Protein AF-A0A7S2Q1Y3-F1 (afdb_monomer)

Foldseek 3Di:
DDDDDDDDDDDPPPDDDDDCDDPPNPPPQQDPDWAFDFAKEKAQDDPCCVVPPQQVLLLVLVVPDPDDDHSPRGQYHFDFPVCVPDDPSVVRNCSVVPVPDDPDVPRGDNDPAMEIEGTRDDPSSLVSSLVVQVVCCVVVVDVHRYHYDYDGDD

Mean predicted aligned error: 12.09 Å

Nearest PDB structures (foldseek):
  8css-assembly1_C  TM=4.684E-01  e=3.287E+00  Homo sapiens
  8b2l-assembly1_O1  TM=5.133E-01  e=8.922E+00  Nicotiana tabacum
  6mhl-assembly1_B  TM=2.255E-01  e=5.984E+00  Bacillus amyloliquefaciens

Organism: NCBI:txid1333877

pLDDT: mean 72.79, std 19.39, range [32.97, 93.44]

Solvent-accessible surface area (backbone atoms only — not comparable to full-atom values): 9527 Å² total; per-residue (Å²): 136,91,81,79,85,83,77,82,84,70,88,71,85,67,69,88,76,82,66,92,76,51,103,80,58,55,77,79,71,57,57,93,58,65,26,59,49,68,31,33,42,30,32,42,68,52,72,68,46,41,65,73,44,48,49,55,46,45,29,64,23,55,56,73,53,88,73,89,66,76,72,62,78,60,44,68,37,74,39,36,54,80,51,74,84,48,54,71,66,64,58,37,62,50,48,80,78,44,86,83,66,77,73,60,95,85,43,56,30,89,38,96,58,29,38,40,38,37,17,36,63,57,68,69,35,51,51,47,29,53,51,49,54,52,4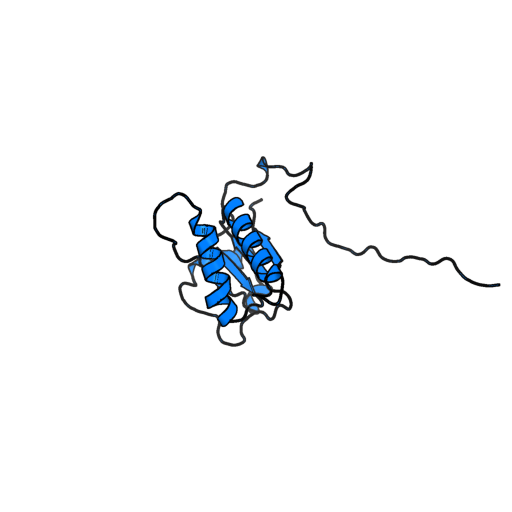9,36,33,76,70,64,75,39,98,65,75,62,49,74,49,70,57,72,54,131

Sequence (154 aa):
SLRSPRRRASDSDAGTFFQLGGANTDEEAVPTQRFGQFGVVVGGWTDDELEYVVAPTLEQAAAGRDDAASPEAVPVRVLAEGDLDKTVEEVLSSIQEMDAEMPAEGDDARIARPLLFFSGWDPEAMLAAVRRFRSLVALRQIPREPMAAMAVPR

Secondary structure (DSSP, 8-state):
-------------------SSSTT--GGGS-SSPPSSSEEEEES--HHHIIIIIHHHHHHHHTT-SS-S--PPPPEEEPBGGGTTS-HHHHHHGGGG-SS-PPPTT-B---SS-EEEEES--HHHHHHHHHHHHHHHHTTSSSSPPEEEE----

Radius of gyration: 18.76 Å; Cα contacts (8 Å, |Δi|>4): 189; chains: 1; bounding box: 34×62×52 Å

Structure (mmCIF, N/CA/C/O backbone):
data_AF-A0A7S2Q1Y3-F1
#
_entry.id   AF-A0A7S2Q1Y3-F1
#
loop_
_atom_site.group_PDB
_atom_site.id
_atom_site.type_symbol
_atom_site.label_atom_id
_atom_site.label_alt_id
_atom_site.label_comp_id
_atom_site.label_asym_id
_atom_site.label_entity_id
_atom_site.label_seq_id
_atom_site.pdbx_PDB_ins_code
_atom_site.Cartn_x
_atom_site.Cartn_y
_atom_site.Cartn_z
_atom_site.occupancy
_atom_site.B_iso_or_equiv
_atom_site.auth_seq_id
_atom_site.auth_comp_id
_atom_site.auth_asym_id
_atom_site.auth_atom_id
_atom_site.pdbx_PDB_model_num
ATOM 1 N N . SER A 1 1 ? 12.303 -50.424 32.359 1.00 49.59 1 SER A N 1
ATOM 2 C CA . SER A 1 1 ? 12.439 -48.974 32.132 1.00 49.59 1 SER A CA 1
ATOM 3 C C . SER A 1 1 ? 11.524 -48.582 30.985 1.00 49.59 1 SER A C 1
ATOM 5 O O . SER A 1 1 ? 11.745 -49.027 29.868 1.00 49.59 1 SER A O 1
ATOM 7 N N . LEU A 1 2 ? 10.436 -47.872 31.286 1.00 48.75 2 LEU A N 1
ATOM 8 C CA . LEU A 1 2 ? 9.461 -47.343 30.328 1.00 48.75 2 LEU A CA 1
ATOM 9 C C . LEU A 1 2 ? 9.967 -46.001 29.787 1.00 48.75 2 LEU A C 1
ATOM 11 O O . LEU A 1 2 ? 10.252 -45.117 30.591 1.00 48.75 2 LEU A O 1
ATOM 15 N N . ARG A 1 3 ? 10.003 -45.823 28.461 1.00 39.91 3 ARG A N 1
ATOM 16 C CA . ARG A 1 3 ? 9.665 -44.551 27.796 1.00 39.91 3 ARG A CA 1
ATOM 17 C C . ARG A 1 3 ? 9.465 -44.759 26.294 1.00 39.91 3 ARG A C 1
ATOM 19 O O . ARG A 1 3 ? 10.302 -45.317 25.597 1.00 39.91 3 ARG A O 1
ATOM 26 N N . SER A 1 4 ? 8.288 -44.319 25.877 1.00 42.09 4 SER A N 1
ATOM 27 C CA . SER A 1 4 ? 7.615 -44.453 24.592 1.00 42.09 4 SER A CA 1
ATOM 28 C C . SER A 1 4 ? 8.345 -43.804 23.407 1.00 42.09 4 SER A C 1
ATOM 30 O O . SER A 1 4 ? 9.123 -42.867 23.602 1.00 42.09 4 SER A O 1
ATOM 32 N N . PRO A 1 5 ? 8.021 -44.210 22.165 1.00 41.78 5 PRO A N 1
ATOM 33 C CA . PRO A 1 5 ? 8.446 -43.497 20.968 1.00 41.78 5 PRO A CA 1
ATOM 34 C C . PRO A 1 5 ? 7.713 -42.150 20.880 1.00 41.78 5 PRO A C 1
ATOM 36 O O . PRO A 1 5 ? 6.486 -42.079 20.978 1.00 41.78 5 PRO A O 1
ATOM 39 N N . ARG A 1 6 ? 8.462 -41.058 20.694 1.00 42.69 6 ARG A N 1
ATOM 40 C CA . ARG A 1 6 ? 7.883 -39.747 20.376 1.00 42.69 6 ARG A CA 1
ATOM 41 C C . ARG A 1 6 ? 7.302 -39.792 18.961 1.00 42.69 6 ARG A C 1
ATOM 43 O O . ARG A 1 6 ? 8.040 -39.710 17.986 1.00 42.69 6 ARG A O 1
ATOM 50 N N . ARG A 1 7 ? 5.972 -39.863 18.866 1.00 42.69 7 ARG A N 1
ATOM 51 C CA . ARG A 1 7 ? 5.220 -39.337 17.719 1.00 42.69 7 ARG A CA 1
ATOM 52 C C . ARG A 1 7 ? 5.552 -37.847 17.577 1.00 42.69 7 ARG A C 1
ATOM 54 O O . ARG A 1 7 ? 5.339 -37.094 18.525 1.00 42.69 7 ARG A O 1
ATOM 61 N N . ARG A 1 8 ? 6.031 -37.413 16.410 1.00 36.16 8 ARG A N 1
ATOM 62 C CA . ARG A 1 8 ? 5.820 -36.033 15.957 1.00 36.16 8 ARG A CA 1
ATOM 63 C C . ARG A 1 8 ? 4.540 -36.028 15.133 1.00 36.16 8 ARG A C 1
ATOM 65 O O . ARG A 1 8 ? 4.528 -36.493 14.002 1.00 36.16 8 ARG A O 1
ATOM 72 N N . ALA A 1 9 ? 3.466 -35.566 15.761 1.00 38.91 9 ALA A N 1
ATOM 73 C CA . ALA A 1 9 ? 2.348 -34.966 15.059 1.00 38.91 9 ALA A CA 1
ATOM 74 C C . ALA A 1 9 ? 2.803 -33.576 14.609 1.00 38.91 9 ALA A C 1
ATOM 76 O O . ALA A 1 9 ? 3.338 -32.827 15.421 1.00 38.91 9 ALA A O 1
ATOM 77 N N . SER A 1 10 ? 2.683 -33.281 13.326 1.00 37.53 10 SER A N 1
ATOM 78 C CA . SER A 1 10 ? 1.574 -32.487 12.798 1.00 37.53 10 SER A CA 1
ATOM 79 C C . SER A 1 10 ? 1.984 -32.090 11.390 1.00 37.53 10 SER A C 1
ATOM 81 O O . SER A 1 10 ? 2.962 -31.357 11.231 1.00 37.53 10 SER A O 1
ATOM 83 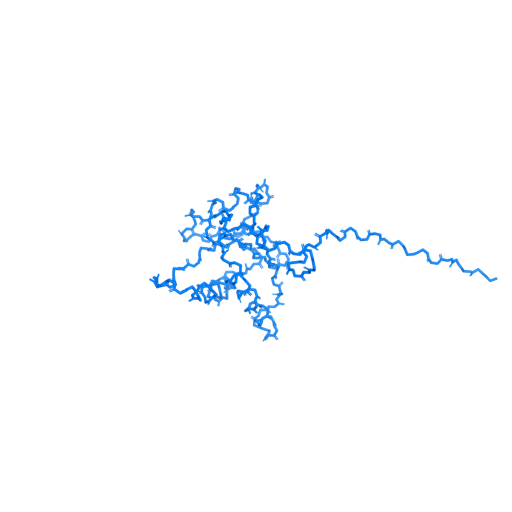N N . ASP A 1 11 ? 1.238 -32.579 10.402 1.00 43.66 11 ASP A N 1
ATOM 84 C CA . ASP A 1 11 ? 1.036 -31.845 9.161 1.00 43.66 11 ASP A CA 1
ATOM 85 C C . ASP A 1 11 ? 0.606 -30.438 9.570 1.00 43.66 11 ASP A C 1
ATOM 87 O O . ASP A 1 11 ? -0.532 -30.199 9.974 1.00 43.66 11 ASP A O 1
ATOM 91 N N . SER A 1 12 ? 1.566 -29.518 9.593 1.00 41.47 12 SER A N 1
ATOM 92 C CA . SER A 1 12 ? 1.227 -28.120 9.468 1.00 41.47 12 SER A CA 1
ATOM 93 C C . SER A 1 12 ? 0.745 -27.994 8.040 1.00 41.47 12 SER A C 1
ATOM 95 O O . SER A 1 12 ? 1.551 -28.095 7.112 1.00 41.47 12 SER A O 1
ATOM 97 N N . ASP A 1 13 ? -0.560 -27.814 7.900 1.00 43.56 13 ASP A N 1
ATOM 98 C CA . ASP A 1 13 ? -1.236 -27.283 6.726 1.00 43.56 13 ASP A CA 1
ATOM 99 C C . ASP A 1 13 ? -0.719 -25.852 6.477 1.00 43.56 13 ASP A C 1
ATOM 101 O O . ASP A 1 13 ? -1.390 -24.840 6.659 1.00 43.56 13 ASP A O 1
ATOM 105 N N . ALA A 1 14 ? 0.581 -25.759 6.205 1.00 40.00 14 ALA A N 1
ATOM 106 C CA . ALA A 1 14 ? 1.224 -24.585 5.682 1.00 40.00 14 ALA A CA 1
ATOM 107 C C . ALA A 1 14 ? 0.765 -24.563 4.234 1.00 40.00 14 ALA A C 1
ATOM 109 O O . ALA A 1 14 ? 1.281 -25.326 3.414 1.00 40.00 14 ALA A O 1
ATOM 110 N N . GLY A 1 15 ? -0.276 -23.768 3.977 1.00 32.97 15 GLY A N 1
ATOM 111 C CA . GLY A 1 15 ? -0.839 -23.581 2.648 1.00 32.97 15 GLY A CA 1
ATOM 112 C C . GLY A 1 15 ? 0.264 -23.479 1.600 1.00 32.97 15 GLY A C 1
ATOM 113 O O . GLY A 1 15 ? 1.357 -22.982 1.868 1.00 32.97 15 GLY A O 1
ATOM 114 N N . THR A 1 16 ? 0.006 -24.020 0.416 1.00 36.22 16 THR A N 1
ATOM 115 C CA . THR A 1 16 ? 0.996 -24.100 -0.655 1.00 36.22 16 THR A CA 1
ATOM 116 C C . THR A 1 16 ? 1.498 -22.698 -1.010 1.00 36.22 16 THR A C 1
ATOM 118 O O . THR A 1 16 ? 0.805 -21.918 -1.657 1.00 36.22 16 THR A O 1
ATOM 121 N N . PHE A 1 17 ? 2.708 -22.363 -0.564 1.00 35.97 17 PHE A N 1
ATOM 122 C CA . PHE A 1 17 ? 3.380 -21.130 -0.946 1.00 35.97 17 PHE A CA 1
ATOM 123 C C . PHE A 1 17 ? 3.976 -21.329 -2.337 1.00 35.97 17 PHE A C 1
ATOM 125 O O . PHE A 1 17 ? 4.934 -22.083 -2.512 1.00 35.97 17 PHE A O 1
ATOM 132 N N . PHE A 1 18 ? 3.414 -20.649 -3.332 1.00 39.38 18 PHE A N 1
ATOM 133 C CA . PHE A 1 18 ? 4.032 -20.554 -4.647 1.00 39.38 18 PHE A CA 1
ATOM 134 C C . PHE A 1 18 ? 5.188 -19.560 -4.554 1.00 39.38 18 PHE A C 1
ATOM 136 O O . PHE A 1 18 ? 4.998 -18.348 -4.466 1.00 39.38 18 PHE A O 1
ATOM 143 N N . GLN A 1 19 ? 6.408 -20.088 -4.506 1.00 38.72 19 GLN A N 1
ATOM 144 C CA . GLN A 1 19 ? 7.609 -19.280 -4.626 1.00 38.72 19 GLN A CA 1
ATOM 145 C C . GLN A 1 19 ? 7.705 -18.797 -6.079 1.00 38.72 19 GLN A C 1
ATOM 147 O O . GLN A 1 19 ? 7.965 -19.592 -6.980 1.00 38.72 19 GLN A 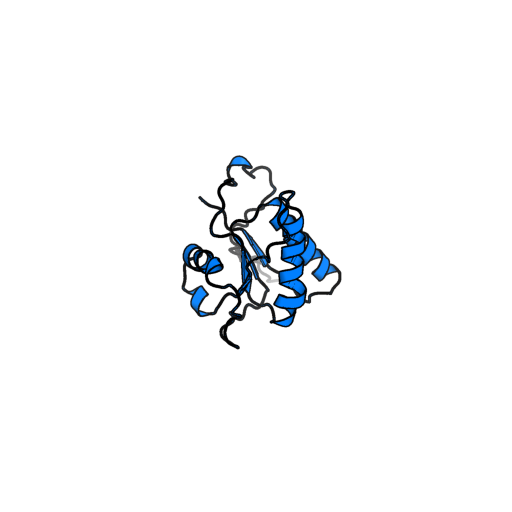O 1
ATOM 152 N N . LEU A 1 20 ? 7.479 -17.499 -6.299 1.00 42.72 20 LEU A N 1
ATOM 153 C CA . LEU A 1 20 ? 7.765 -16.813 -7.562 1.00 42.72 20 LEU A CA 1
ATOM 154 C C . LEU A 1 20 ? 9.294 -16.774 -7.740 1.00 42.72 20 LEU A C 1
ATOM 156 O O . LEU A 1 20 ? 9.949 -15.819 -7.326 1.00 42.72 20 LEU A O 1
ATOM 160 N N . GLY A 1 21 ? 9.884 -17.872 -8.213 1.00 44.09 21 GLY A N 1
ATOM 161 C CA . GLY A 1 21 ? 11.334 -18.034 -8.339 1.00 44.09 21 GLY A CA 1
ATOM 162 C C . GLY A 1 21 ? 11.828 -19.434 -7.968 1.00 44.09 21 GLY A C 1
ATOM 163 O O . GLY A 1 21 ? 12.598 -19.597 -7.024 1.00 44.09 21 GLY A O 1
ATOM 164 N N . GLY A 1 22 ? 11.379 -20.449 -8.703 1.00 43.06 22 GLY A N 1
ATOM 165 C CA . GLY A 1 22 ? 11.912 -21.815 -8.713 1.00 43.06 22 GLY A CA 1
ATOM 166 C C . GLY A 1 22 ? 11.854 -22.426 -10.120 1.00 43.06 22 GLY A C 1
ATOM 167 O O . GLY A 1 22 ? 11.304 -21.829 -11.037 1.00 43.06 22 GLY A O 1
ATOM 168 N N . ALA A 1 23 ? 12.380 -23.637 -10.313 1.00 44.16 23 ALA A N 1
ATOM 169 C CA . ALA A 1 23 ? 12.423 -24.311 -11.625 1.00 44.16 23 ALA A CA 1
ATOM 170 C C . ALA A 1 23 ? 11.042 -24.591 -12.276 1.00 44.16 23 ALA A C 1
ATOM 172 O O . ALA A 1 23 ? 10.990 -25.092 -13.393 1.00 44.16 23 ALA A O 1
ATOM 173 N N . ASN A 1 24 ? 9.947 -24.262 -11.582 1.00 44.78 24 ASN A N 1
ATOM 174 C CA . ASN A 1 24 ? 8.559 -24.368 -12.037 1.00 44.78 24 ASN A CA 1
ATOM 175 C C . ASN A 1 24 ? 7.880 -22.992 -12.203 1.00 44.78 24 ASN A C 1
ATOM 177 O O . ASN A 1 24 ? 6.655 -22.929 -12.257 1.00 44.78 24 ASN A O 1
ATOM 181 N N . THR A 1 25 ? 8.637 -21.888 -12.192 1.00 45.69 25 THR A N 1
ATOM 182 C CA . THR A 1 25 ? 8.069 -20.561 -12.478 1.00 45.69 25 THR A CA 1
ATOM 183 C C . THR A 1 25 ? 7.846 -20.495 -13.976 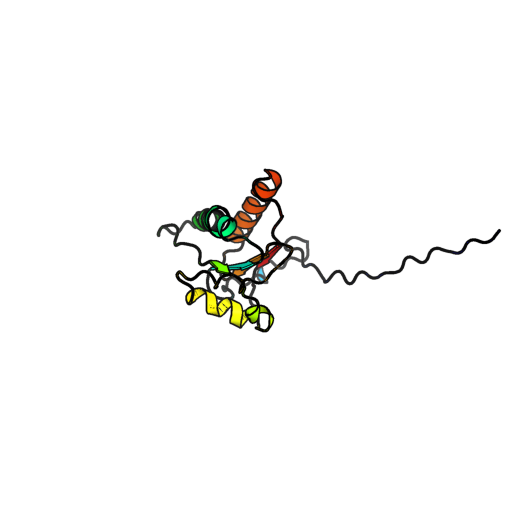1.00 45.69 25 THR A C 1
ATOM 185 O O . THR A 1 25 ? 8.802 -20.424 -14.742 1.00 45.69 25 THR A O 1
ATOM 188 N N . ASP A 1 26 ? 6.591 -20.604 -14.384 1.00 51.66 26 ASP A N 1
ATOM 189 C CA . ASP A 1 26 ? 6.202 -20.365 -15.761 1.00 51.66 26 ASP A CA 1
ATOM 190 C C . ASP A 1 26 ? 6.146 -18.845 -15.966 1.00 51.66 26 ASP A C 1
ATOM 192 O O . ASP A 1 26 ? 5.238 -18.168 -15.481 1.00 51.66 26 ASP A O 1
ATOM 196 N N . GLU A 1 27 ? 7.188 -18.301 -16.595 1.00 47.12 27 GLU A N 1
ATOM 197 C CA . GLU A 1 27 ? 7.301 -16.870 -16.894 1.00 47.12 27 GLU A CA 1
ATOM 198 C C . GLU A 1 27 ? 6.223 -16.408 -17.893 1.00 47.12 27 GLU A C 1
ATOM 200 O O . GLU A 1 27 ? 5.868 -15.231 -17.882 1.00 47.12 27 GLU A O 1
ATOM 205 N N . GLU A 1 28 ? 5.640 -17.317 -18.691 1.00 48.97 28 GLU A N 1
ATOM 206 C CA . GLU A 1 28 ? 4.494 -17.025 -19.567 1.00 48.97 28 GLU A CA 1
ATOM 207 C C . GLU A 1 28 ? 3.155 -17.043 -18.809 1.00 48.97 28 GLU A C 1
ATOM 209 O O . GLU A 1 28 ? 2.189 -16.416 -19.247 1.00 48.97 28 GLU A O 1
ATOM 214 N N . ALA A 1 29 ? 3.088 -17.715 -17.653 1.00 50.66 29 ALA A N 1
ATOM 215 C CA . ALA A 1 29 ? 1.889 -17.777 -16.815 1.00 50.66 29 ALA A CA 1
ATOM 216 C C . ALA A 1 29 ? 1.682 -16.539 -15.934 1.00 50.66 29 ALA A C 1
ATOM 218 O O . ALA A 1 29 ? 0.688 -16.480 -15.213 1.00 50.66 29 ALA A O 1
ATOM 219 N N . VAL A 1 30 ? 2.595 -15.562 -15.961 1.00 46.91 30 VAL A N 1
ATOM 220 C CA . VAL A 1 30 ? 2.341 -14.229 -15.404 1.00 46.91 30 VAL A CA 1
ATOM 221 C C . VAL A 1 30 ? 1.699 -13.410 -16.521 1.00 46.91 30 VAL A C 1
ATOM 223 O O . VAL A 1 30 ? 2.410 -12.935 -17.409 1.00 46.91 30 VAL A O 1
ATOM 226 N N . PRO A 1 31 ? 0.365 -13.246 -16.537 1.00 49.34 31 PRO A N 1
ATOM 227 C CA . PRO A 1 31 ? -0.287 -12.581 -17.648 1.00 49.34 31 PRO A CA 1
ATOM 228 C C . PRO A 1 31 ? 0.204 -11.136 -17.711 1.00 49.34 31 PRO A C 1
ATOM 230 O O . PRO A 1 31 ? 0.211 -10.426 -16.707 1.00 49.34 31 PRO A O 1
ATOM 233 N N . THR A 1 32 ? 0.549 -10.657 -18.906 1.00 49.44 32 THR A N 1
ATOM 234 C CA . THR A 1 32 ? 0.837 -9.231 -19.146 1.00 49.44 32 THR A CA 1
ATOM 235 C C . THR A 1 32 ? -0.406 -8.347 -18.986 1.00 49.44 32 THR A C 1
ATOM 237 O O . THR A 1 32 ? -0.329 -7.123 -19.085 1.00 49.44 32 THR A O 1
ATOM 240 N N . GLN A 1 33 ? -1.577 -8.956 -18.790 1.00 54.00 33 GLN A N 1
ATOM 241 C CA . GLN A 1 33 ? -2.837 -8.268 -18.561 1.00 54.00 33 GLN A CA 1
ATOM 242 C C . GLN A 1 33 ? -2.952 -7.909 -17.077 1.00 54.00 33 GLN A C 1
ATOM 244 O O . GLN A 1 33 ? -2.868 -8.762 -16.199 1.00 54.00 33 GLN A O 1
ATOM 249 N N . ARG A 1 34 ? -3.134 -6.617 -16.800 1.00 64.00 34 ARG A N 1
ATOM 250 C CA . ARG A 1 34 ? -3.319 -6.083 -15.447 1.00 64.00 34 ARG A CA 1
ATOM 251 C C . ARG A 1 34 ? -4.569 -6.711 -14.816 1.00 64.00 34 ARG A C 1
ATOM 253 O O . ARG A 1 34 ? -5.653 -6.592 -15.384 1.00 64.00 34 ARG A O 1
ATOM 260 N N . PHE A 1 35 ? -4.430 -7.366 -13.660 1.00 68.25 35 PHE A N 1
ATOM 261 C CA . PHE A 1 35 ? -5.588 -7.746 -12.846 1.00 68.25 35 PHE A CA 1
ATOM 262 C C . PHE A 1 35 ? -6.010 -6.561 -11.992 1.00 68.25 35 PHE A C 1
ATOM 264 O O . PHE A 1 35 ? -5.212 -6.076 -11.187 1.00 68.25 35 PHE A O 1
ATOM 271 N N . GLY A 1 36 ? -7.255 -6.126 -12.166 1.00 70.06 36 GLY A N 1
ATOM 272 C CA . GLY A 1 36 ? -7.812 -4.999 -11.432 1.00 70.06 36 GLY A CA 1
ATOM 273 C C . GLY A 1 36 ? -7.212 -3.646 -11.823 1.00 70.06 36 GLY A C 1
ATOM 274 O O . GLY A 1 36 ? -6.394 -3.518 -12.738 1.00 70.06 36 GLY A O 1
ATOM 275 N N . GLN A 1 37 ? -7.669 -2.613 -11.121 1.00 81.88 37 GLN A N 1
ATOM 276 C CA . GLN A 1 37 ? -7.221 -1.238 -11.325 1.00 81.88 37 GLN A CA 1
ATOM 277 C C . GLN A 1 37 ? -5.830 -1.018 -10.733 1.00 81.88 37 GLN A C 1
ATOM 279 O O . GLN A 1 37 ? -5.452 -1.691 -9.775 1.00 81.88 37 GLN A O 1
ATOM 284 N N . PHE A 1 38 ? -5.065 -0.084 -11.300 1.00 85.75 38 PHE A N 1
ATOM 285 C CA . PHE A 1 38 ? -3.760 0.270 -10.746 1.00 85.75 38 PHE A CA 1
ATOM 286 C C . PHE A 1 38 ? -3.921 0.867 -9.344 1.00 85.75 38 PHE A C 1
ATOM 288 O O . PHE A 1 38 ? -4.656 1.834 -9.164 1.00 85.75 38 PHE A O 1
ATOM 295 N N . GLY A 1 39 ? -3.228 0.293 -8.365 1.00 88.31 39 GLY A N 1
ATOM 296 C CA . GLY A 1 39 ? -3.217 0.785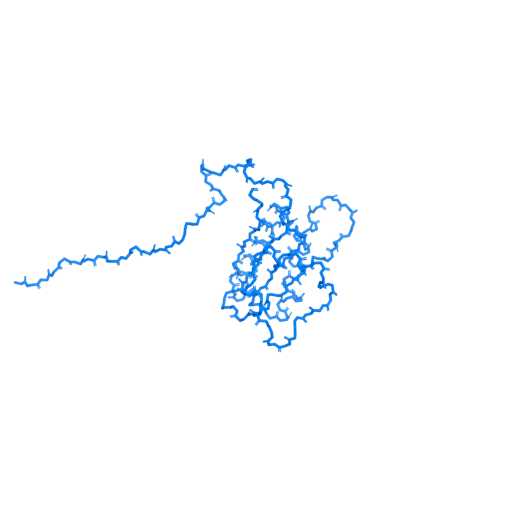 -6.991 1.00 88.31 39 GLY A CA 1
ATOM 297 C C . GLY A 1 39 ? -2.798 -0.287 -5.996 1.00 88.31 39 GLY A C 1
ATOM 298 O O . GLY A 1 39 ? -2.353 -1.379 -6.372 1.00 88.31 39 GLY A O 1
ATOM 299 N N . VAL A 1 40 ? -2.900 0.039 -4.711 1.00 90.31 40 VAL A N 1
ATOM 300 C CA . VAL A 1 40 ? -2.558 -0.873 -3.616 1.00 90.31 40 VAL A CA 1
ATOM 301 C C . VAL A 1 40 ? -3.655 -0.851 -2.563 1.00 90.31 40 VAL A C 1
ATOM 303 O O . VAL A 1 40 ? -4.049 0.213 -2.095 1.00 90.31 40 VAL A O 1
ATOM 306 N N . VAL A 1 41 ? -4.113 -2.034 -2.157 1.00 91.00 41 VAL A N 1
ATOM 307 C CA . VAL A 1 41 ? -4.947 -2.193 -0.962 1.00 91.00 41 VAL A CA 1
ATOM 308 C C . VAL A 1 41 ? -4.045 -2.500 0.225 1.00 91.00 41 VAL A C 1
ATOM 310 O O . VAL A 1 41 ? -3.178 -3.372 0.148 1.00 91.00 41 VAL A O 1
ATOM 313 N N . VAL A 1 42 ? -4.221 -1.784 1.325 1.00 91.44 42 VAL A N 1
ATOM 314 C CA . VAL A 1 42 ? -3.342 -1.846 2.496 1.00 91.44 42 VAL A CA 1
ATOM 315 C C . VAL A 1 42 ? -4.146 -2.111 3.757 1.00 91.44 42 VAL A C 1
ATOM 317 O O . VAL A 1 42 ? -5.302 -1.730 3.845 1.00 91.44 42 VAL A O 1
ATOM 320 N N . GLY A 1 43 ? -3.553 -2.749 4.762 1.00 90.31 43 GLY A N 1
ATOM 321 C CA . GLY A 1 43 ? -4.233 -2.955 6.043 1.00 90.31 43 GLY A CA 1
ATOM 322 C C . GLY A 1 43 ? -3.259 -3.125 7.198 1.00 90.31 43 GLY A C 1
ATOM 323 O O . GLY A 1 43 ? -2.129 -3.567 6.992 1.00 90.31 43 GLY A O 1
ATOM 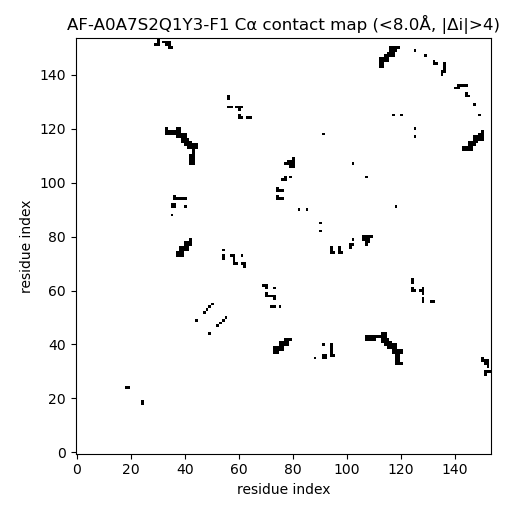324 N N . GLY A 1 44 ? -3.685 -2.765 8.410 1.00 88.62 44 GLY A N 1
ATOM 325 C CA . GLY A 1 44 ? -2.858 -2.846 9.619 1.00 88.62 44 GLY A CA 1
ATOM 326 C C . GLY A 1 44 ? -1.737 -1.799 9.726 1.00 88.62 44 GLY A C 1
ATOM 327 O O . GLY A 1 44 ? -0.798 -2.020 10.500 1.00 88.62 44 GLY A O 1
ATOM 328 N N . TRP A 1 45 ? -1.825 -0.704 8.967 1.00 87.81 45 TRP A N 1
ATOM 329 C CA . TRP A 1 45 ? -0.936 0.465 9.020 1.00 87.81 45 TRP A CA 1
ATOM 330 C C . TRP A 1 45 ? -1.628 1.618 9.749 1.00 87.81 45 TRP A C 1
ATOM 332 O O . TRP A 1 45 ? -2.844 1.748 9.642 1.00 87.81 45 TRP A O 1
ATOM 342 N N . THR A 1 46 ? -0.876 2.443 10.474 1.00 85.88 46 THR A N 1
ATOM 343 C CA . THR A 1 46 ? -1.421 3.680 11.062 1.00 85.88 46 THR A CA 1
ATOM 344 C C . THR A 1 46 ? -1.508 4.798 10.024 1.00 85.88 46 THR A C 1
ATOM 346 O O . THR A 1 46 ? -0.782 4.762 9.034 1.00 85.88 46 THR A O 1
ATOM 349 N N . ASP A 1 47 ? -2.309 5.832 10.281 1.00 84.06 47 ASP A N 1
ATOM 350 C CA . ASP A 1 47 ? -2.425 7.008 9.400 1.00 84.06 47 ASP A CA 1
ATOM 351 C C . ASP A 1 47 ? -1.058 7.644 9.099 1.00 84.06 47 ASP A C 1
ATOM 353 O O . ASP A 1 47 ? -0.706 7.846 7.939 1.00 84.06 47 ASP A O 1
ATOM 357 N N . ASP A 1 48 ? -0.225 7.832 10.130 1.00 86.19 48 ASP A N 1
ATOM 358 C CA . ASP A 1 48 ? 1.149 8.323 9.962 1.00 86.19 48 ASP A CA 1
ATOM 359 C C . ASP A 1 48 ? 2.011 7.381 9.097 1.00 86.19 48 ASP A C 1
ATOM 361 O O . ASP A 1 48 ? 2.823 7.826 8.284 1.00 86.19 48 ASP A O 1
ATOM 365 N N . GLU A 1 49 ? 1.869 6.060 9.257 1.00 89.31 49 GLU A N 1
ATOM 366 C CA . GLU A 1 49 ? 2.601 5.098 8.430 1.00 89.31 49 GLU A CA 1
ATOM 367 C C . GLU A 1 49 ? 2.112 5.165 6.976 1.00 89.31 49 GLU A C 1
ATOM 369 O O . GLU A 1 49 ? 2.923 5.072 6.055 1.00 89.31 49 GLU A O 1
ATOM 374 N N . LEU A 1 50 ? 0.813 5.359 6.750 1.00 87.19 50 LEU A N 1
ATOM 375 C CA . LEU A 1 50 ? 0.232 5.488 5.418 1.00 87.19 50 LEU A CA 1
ATOM 376 C C . LEU A 1 50 ? 0.757 6.730 4.690 1.00 87.19 50 LEU A C 1
ATOM 378 O O . LEU A 1 50 ? 1.258 6.606 3.569 1.00 87.19 50 LEU A O 1
ATOM 382 N N . GLU A 1 51 ? 0.705 7.887 5.352 1.00 85.50 51 GLU A N 1
ATOM 383 C CA . GLU A 1 51 ? 1.104 9.180 4.791 1.00 85.50 51 GLU A CA 1
ATOM 384 C C . GLU A 1 51 ? 2.622 9.284 4.593 1.00 85.50 51 GLU A C 1
ATOM 386 O O . GLU A 1 51 ? 3.091 9.648 3.514 1.00 85.50 51 GLU A O 1
ATOM 391 N N . TYR A 1 52 ? 3.416 8.944 5.612 1.00 87.50 52 TYR A N 1
ATOM 392 C CA . TYR A 1 52 ? 4.856 9.230 5.602 1.00 87.50 52 TYR A CA 1
ATOM 393 C C . TYR A 1 52 ? 5.724 8.051 5.165 1.00 87.50 52 TYR A C 1
ATOM 395 O O . TYR A 1 52 ? 6.909 8.243 4.874 1.00 87.50 52 TYR A O 1
ATOM 403 N N . VAL A 1 53 ? 5.175 6.833 5.115 1.00 90.56 53 VAL A N 1
ATOM 404 C CA . VAL A 1 53 ? 5.945 5.634 4.761 1.00 90.56 53 VAL A CA 1
ATOM 405 C C . VAL A 1 53 ? 5.381 4.936 3.536 1.00 90.56 53 VAL A C 1
ATOM 407 O O . VAL A 1 53 ? 6.116 4.738 2.568 1.00 90.56 53 VAL A O 1
ATOM 410 N N . VAL A 1 54 ? 4.109 4.543 3.556 1.00 90.56 54 VAL A N 1
ATOM 411 C CA . VAL A 1 54 ? 3.531 3.680 2.523 1.00 90.56 54 VAL A CA 1
ATOM 412 C C . VAL A 1 54 ? 3.407 4.425 1.201 1.00 90.56 54 VAL A C 1
ATOM 414 O O . VAL A 1 54 ? 4.033 3.995 0.231 1.00 90.56 54 VAL A O 1
ATOM 417 N N . ALA A 1 55 ? 2.676 5.542 1.159 1.00 88.81 55 ALA A N 1
ATOM 418 C CA . ALA A 1 55 ? 2.470 6.292 -0.079 1.00 88.81 55 ALA A CA 1
ATOM 419 C C . ALA A 1 55 ? 3.801 6.739 -0.725 1.00 88.81 55 ALA A C 1
ATOM 421 O O . ALA A 1 55 ? 4.048 6.353 -1.872 1.00 88.81 55 ALA A O 1
ATOM 422 N N . PRO A 1 56 ? 4.755 7.370 -0.004 1.00 89.12 56 PRO A N 1
ATOM 423 C CA . PRO A 1 56 ? 6.030 7.774 -0.597 1.00 89.12 56 PRO A CA 1
ATOM 424 C C . PRO A 1 56 ? 6.876 6.593 -1.084 1.00 89.12 56 PRO A C 1
ATOM 426 O O . PRO A 1 56 ? 7.576 6.694 -2.092 1.00 89.12 56 PRO A O 1
ATOM 429 N N . THR A 1 57 ? 6.840 5.453 -0.382 1.00 91.19 57 THR A N 1
ATOM 430 C CA . THR A 1 57 ? 7.588 4.254 -0.798 1.00 91.19 57 THR A CA 1
ATOM 431 C C . THR A 1 57 ? 7.023 3.669 -2.088 1.00 91.19 57 THR A C 1
ATOM 433 O O . THR A 1 57 ? 7.795 3.245 -2.954 1.00 91.19 57 THR A O 1
ATOM 436 N N . LEU A 1 58 ? 5.695 3.654 -2.224 1.00 90.69 58 LEU A N 1
ATOM 437 C CA . LEU A 1 58 ? 5.008 3.183 -3.422 1.00 90.69 58 LEU A CA 1
ATOM 438 C C . LEU A 1 58 ? 5.248 4.128 -4.601 1.00 90.69 58 LEU A C 1
ATOM 440 O O . LEU A 1 58 ? 5.663 3.668 -5.660 1.00 90.69 58 LEU A O 1
ATOM 444 N N . GLU A 1 59 ? 5.097 5.435 -4.412 1.00 87.38 59 GLU A N 1
ATOM 445 C CA . GLU A 1 59 ? 5.361 6.439 -5.450 1.00 87.38 59 GLU A CA 1
ATOM 446 C C . GLU A 1 59 ? 6.806 6.372 -5.954 1.00 87.38 59 GLU A C 1
ATOM 448 O O . GLU A 1 59 ? 7.049 6.352 -7.158 1.00 87.38 59 GLU A O 1
ATOM 453 N N . GLN A 1 60 ? 7.785 6.232 -5.055 1.00 87.62 60 GLN A N 1
ATOM 454 C CA . GLN A 1 60 ? 9.189 6.065 -5.443 1.00 87.62 60 GLN A CA 1
ATOM 455 C C . GLN A 1 60 ? 9.471 4.748 -6.177 1.00 87.62 60 GLN A C 1
ATOM 457 O O . GLN A 1 60 ? 10.450 4.660 -6.922 1.00 87.62 60 GLN A O 1
ATOM 462 N N . ALA A 1 61 ? 8.686 3.701 -5.923 1.00 87.38 61 ALA A N 1
ATOM 463 C CA . ALA A 1 61 ? 8.788 2.442 -6.653 1.00 87.38 61 ALA A CA 1
ATOM 464 C C . ALA A 1 61 ? 8.113 2.529 -8.030 1.00 87.38 61 ALA A C 1
ATOM 466 O O . ALA A 1 61 ? 8.631 1.966 -8.992 1.00 87.38 61 ALA A O 1
ATOM 467 N N . ALA A 1 62 ? 7.007 3.268 -8.135 1.00 83.50 62 ALA A N 1
ATOM 468 C CA . ALA A 1 62 ? 6.284 3.509 -9.380 1.00 83.50 62 ALA A CA 1
ATOM 469 C C . ALA A 1 62 ? 7.026 4.479 -10.318 1.00 83.50 62 ALA A C 1
ATOM 471 O O . ALA A 1 62 ? 7.019 4.278 -11.529 1.00 83.50 62 ALA A O 1
ATOM 472 N N . ALA A 1 63 ? 7.736 5.472 -9.769 1.00 76.56 63 ALA A N 1
ATOM 473 C CA . ALA A 1 63 ? 8.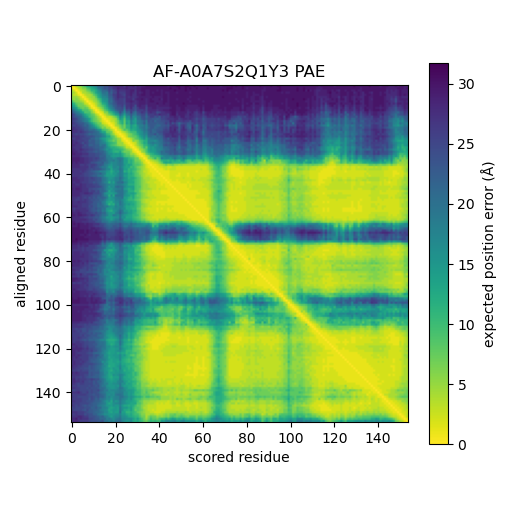509 6.468 -10.520 1.00 76.56 63 ALA A CA 1
ATOM 474 C C . ALA A 1 63 ? 9.682 5.886 -11.337 1.00 76.56 63 ALA A C 1
ATOM 476 O O . ALA A 1 63 ? 10.289 6.598 -12.129 1.00 76.56 63 ALA A O 1
ATOM 477 N N . GLY A 1 64 ? 10.011 4.602 -11.156 1.00 64.19 64 GLY A N 1
ATOM 478 C CA . GLY A 1 64 ? 10.938 3.873 -12.026 1.00 64.19 64 GLY A CA 1
ATOM 479 C C . GLY A 1 64 ? 10.362 3.510 -13.403 1.00 64.19 64 GLY A C 1
ATOM 480 O O . GLY A 1 64 ? 11.079 2.907 -14.196 1.00 64.19 64 GLY A O 1
ATOM 481 N N . ARG A 1 65 ? 9.091 3.837 -13.691 1.00 61.50 65 ARG A N 1
ATOM 482 C CA . ARG A 1 65 ? 8.504 3.742 -15.035 1.00 61.50 65 ARG A CA 1
ATOM 483 C C . ARG A 1 65 ? 9.066 4.849 -15.933 1.00 61.50 65 ARG A C 1
ATOM 485 O O . ARG A 1 65 ? 8.896 6.025 -15.642 1.00 61.50 65 ARG A O 1
ATOM 492 N N . ASP A 1 66 ? 9.678 4.455 -1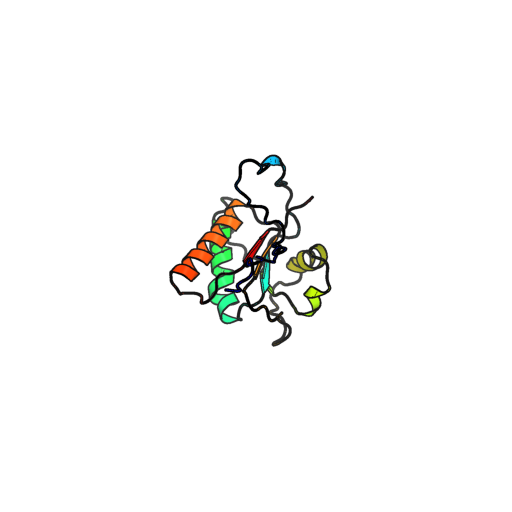7.048 1.00 49.56 66 ASP A N 1
ATOM 493 C CA . ASP A 1 66 ? 10.265 5.350 -18.063 1.00 49.56 66 ASP A CA 1
ATOM 494 C C . ASP A 1 66 ? 9.233 6.199 -18.846 1.00 49.56 66 ASP A C 1
ATOM 496 O O . ASP A 1 66 ? 9.618 7.044 -19.656 1.00 49.56 66 ASP A O 1
ATOM 500 N N . ASP A 1 67 ? 7.927 6.027 -18.611 1.00 48.88 67 ASP A N 1
ATOM 501 C CA . ASP A 1 67 ? 6.895 6.858 -19.237 1.00 48.88 67 ASP A CA 1
ATOM 502 C C . ASP A 1 67 ? 6.658 8.142 -18.430 1.00 48.88 67 ASP A C 1
ATOM 504 O O . ASP A 1 67 ? 6.009 8.181 -17.385 1.00 48.88 67 ASP A O 1
ATOM 508 N N . ALA A 1 68 ? 7.236 9.219 -18.953 1.00 42.81 68 ALA A N 1
ATOM 509 C CA . ALA A 1 68 ? 7.185 10.575 -18.442 1.00 42.81 68 ALA A CA 1
ATOM 510 C C . ALA A 1 68 ? 5.750 11.133 -18.353 1.00 42.81 68 ALA A C 1
ATOM 512 O O . ALA A 1 68 ? 5.216 11.638 -19.340 1.00 42.81 68 ALA A O 1
ATOM 513 N N . ALA A 1 69 ? 5.169 11.137 -17.151 1.00 43.09 69 ALA A N 1
ATOM 514 C CA . ALA A 1 69 ? 4.018 11.976 -16.801 1.00 43.09 69 ALA A CA 1
ATOM 515 C C . ALA A 1 69 ? 3.877 12.154 -15.276 1.00 43.09 69 ALA A C 1
ATOM 517 O O . ALA A 1 69 ? 2.849 11.806 -14.719 1.00 43.09 69 ALA A O 1
ATOM 518 N N . SER A 1 70 ? 4.884 12.717 -14.588 1.00 45.88 70 SER A N 1
ATOM 519 C CA . SER A 1 70 ? 4.899 12.859 -13.111 1.00 45.88 70 SER A CA 1
ATOM 520 C C . SER A 1 70 ? 4.764 11.524 -12.344 1.00 45.88 70 SER A C 1
ATOM 522 O O . SER A 1 70 ? 4.306 10.522 -12.883 1.00 45.88 70 SER A O 1
ATOM 524 N N . PRO A 1 71 ? 5.159 11.449 -11.062 1.00 51.28 71 PRO A N 1
ATOM 525 C CA . PRO A 1 71 ? 4.608 10.413 -10.203 1.00 51.28 71 PRO A CA 1
ATOM 526 C C . PRO A 1 71 ? 3.122 10.749 -10.026 1.00 51.28 71 PRO A C 1
ATOM 528 O O . PRO A 1 71 ? 2.772 11.589 -9.200 1.00 51.28 71 PRO A O 1
ATOM 531 N N . GLU A 1 72 ? 2.245 10.177 -10.854 1.00 64.31 72 GLU A N 1
ATOM 532 C CA . GLU A 1 72 ? 0.834 10.084 -10.476 1.00 64.31 72 GLU A CA 1
ATOM 533 C C . GLU A 1 72 ? 0.802 9.412 -9.101 1.00 64.31 72 GLU A C 1
ATOM 535 O O . GLU A 1 72 ? 1.435 8.368 -8.903 1.00 64.31 72 GLU A O 1
ATOM 540 N N . ALA A 1 73 ? 0.156 10.068 -8.134 1.00 76.88 73 ALA A N 1
ATOM 541 C CA . ALA A 1 73 ? 0.011 9.536 -6.789 1.00 76.88 73 ALA A CA 1
ATOM 542 C C . ALA A 1 73 ? -0.524 8.106 -6.896 1.00 76.88 73 ALA A C 1
ATOM 544 O O . ALA A 1 73 ? -1.490 7.849 -7.616 1.00 76.88 73 ALA A O 1
ATOM 545 N N . VAL A 1 74 ? 0.135 7.158 -6.230 1.00 84.69 74 VAL A N 1
ATOM 546 C CA . VAL A 1 74 ? -0.331 5.771 -6.244 1.00 84.69 74 VAL A CA 1
ATOM 547 C C . VAL A 1 74 ? -1.640 5.722 -5.457 1.00 84.69 74 VAL A C 1
ATOM 549 O O . VAL A 1 74 ? -1.615 6.056 -4.273 1.00 84.69 74 VAL A O 1
ATOM 552 N N . PRO A 1 75 ? -2.758 5.248 -6.037 1.00 86.38 75 PRO A N 1
ATOM 553 C CA . PRO A 1 75 ? -3.987 5.070 -5.277 1.00 86.38 75 PRO A CA 1
ATOM 554 C C . PRO A 1 75 ? -3.775 4.042 -4.160 1.00 86.38 75 PRO A C 1
ATOM 556 O O . PRO A 1 75 ? -3.435 2.881 -4.426 1.00 86.38 75 PRO A O 1
ATOM 559 N N . VAL A 1 76 ? -3.961 4.470 -2.910 1.00 86.50 76 VAL A N 1
ATOM 560 C CA . VAL A 1 76 ? -3.868 3.619 -1.718 1.00 86.50 76 VAL A CA 1
ATOM 561 C C . VAL A 1 76 ? -5.249 3.497 -1.091 1.00 86.50 76 VAL A C 1
ATOM 563 O O . VAL A 1 76 ? -5.791 4.463 -0.565 1.00 86.50 76 VAL A O 1
ATOM 566 N N . ARG A 1 77 ? -5.805 2.288 -1.120 1.00 87.31 77 ARG A N 1
ATOM 567 C CA . ARG A 1 77 ? -7.072 1.953 -0.468 1.00 87.31 77 ARG A CA 1
ATOM 568 C C . ARG A 1 77 ? -6.795 1.242 0.848 1.00 87.31 77 ARG A C 1
ATOM 570 O O . ARG A 1 77 ? -6.154 0.195 0.854 1.00 87.31 77 ARG A O 1
ATOM 577 N N . VAL A 1 78 ? -7.308 1.759 1.956 1.00 88.38 78 VAL A N 1
ATOM 578 C CA . VAL A 1 78 ? -7.240 1.055 3.243 1.00 88.38 78 VAL A CA 1
ATOM 579 C C . VAL A 1 78 ? -8.342 -0.003 3.297 1.00 88.38 78 VAL A C 1
ATOM 581 O O . VAL A 1 78 ? -9.485 0.260 2.933 1.00 88.38 78 VAL A O 1
ATOM 584 N N . LEU A 1 79 ? -7.988 -1.214 3.715 1.00 87.75 79 LEU A N 1
ATOM 585 C CA . LEU A 1 79 ? -8.906 -2.334 3.865 1.00 87.75 79 LEU A CA 1
ATOM 586 C C . LEU A 1 79 ? -9.825 -2.075 5.061 1.00 87.75 79 LEU A C 1
ATOM 588 O O . LEU A 1 79 ? -9.345 -2.017 6.196 1.00 87.75 79 LEU A O 1
ATOM 592 N N . ALA A 1 80 ? -11.124 -1.953 4.804 1.00 85.69 80 ALA A N 1
ATOM 593 C CA . ALA A 1 80 ? -12.130 -1.811 5.851 1.00 85.69 80 ALA A CA 1
ATOM 594 C C . ALA A 1 80 ? -12.574 -3.178 6.400 1.00 85.69 80 ALA A C 1
ATOM 596 O O . ALA A 1 80 ? -12.436 -4.198 5.719 1.00 85.69 80 ALA A O 1
ATOM 597 N N . GLU A 1 81 ? -13.151 -3.231 7.604 1.00 84.69 81 GLU A N 1
ATOM 598 C CA . GLU A 1 81 ? -13.662 -4.494 8.173 1.00 84.69 81 GLU A CA 1
ATOM 599 C C . GLU A 1 81 ? -14.719 -5.141 7.259 1.00 84.69 81 GLU A C 1
ATOM 601 O O . GLU A 1 81 ? -14.663 -6.341 6.989 1.00 84.69 81 GLU A O 1
ATOM 606 N N . GLY A 1 82 ? -15.613 -4.332 6.681 1.00 83.94 82 GLY A N 1
ATOM 607 C CA . GLY A 1 82 ? -16.633 -4.797 5.735 1.00 83.94 82 GLY A CA 1
ATOM 608 C C . GLY A 1 82 ? -16.097 -5.281 4.380 1.00 83.94 82 GLY A C 1
ATOM 609 O O . GLY A 1 82 ? -16.851 -5.867 3.603 1.00 83.94 82 GLY A O 1
ATOM 610 N N . ASP A 1 83 ? -14.816 -5.060 4.065 1.00 86.75 83 ASP A N 1
ATOM 611 C CA . ASP A 1 83 ? -14.190 -5.608 2.855 1.00 86.75 83 ASP A CA 1
ATOM 612 C C . ASP A 1 83 ? -13.799 -7.085 3.023 1.00 86.75 83 ASP A C 1
ATOM 614 O O . ASP A 1 83 ? -13.613 -7.783 2.028 1.00 86.75 83 ASP A O 1
ATOM 618 N N . LEU A 1 84 ? -13.714 -7.593 4.260 1.00 85.00 84 LEU A N 1
ATOM 619 C CA . LEU A 1 84 ? -13.359 -8.991 4.535 1.00 85.00 84 LEU A CA 1
ATOM 620 C C . LEU A 1 84 ? -14.425 -9.990 4.061 1.00 85.00 84 LEU A C 1
ATOM 622 O O . LEU A 1 84 ? -14.099 -11.149 3.802 1.00 85.00 84 LEU A O 1
ATOM 626 N N . ASP A 1 85 ? -15.670 -9.536 3.919 1.00 87.44 85 ASP A N 1
ATOM 627 C CA . ASP A 1 85 ? -16.791 -10.336 3.416 1.00 87.44 85 ASP A CA 1
ATOM 628 C C . ASP A 1 85 ? -16.941 -10.270 1.882 1.00 87.44 85 ASP A C 1
ATOM 630 O O . ASP A 1 85 ? -17.812 -10.933 1.314 1.00 87.44 85 ASP A O 1
ATOM 634 N N . LYS A 1 86 ? -16.104 -9.478 1.195 1.00 86.69 86 LYS A N 1
ATOM 635 C CA . LYS A 1 86 ? -16.141 -9.284 -0.261 1.00 86.69 86 LYS A CA 1
ATOM 636 C C . LYS A 1 86 ? -15.138 -10.182 -0.979 1.00 86.69 86 LYS A C 1
ATOM 638 O O . LYS A 1 86 ? -14.143 -10.648 -0.423 1.00 86.69 86 LYS A O 1
ATOM 643 N N . THR A 1 87 ? -15.375 -10.405 -2.265 1.00 87.88 87 THR A N 1
ATOM 644 C CA . THR A 1 87 ? -14.389 -11.038 -3.141 1.00 87.88 87 THR A CA 1
ATOM 645 C C . THR A 1 87 ? -13.217 -10.094 -3.418 1.00 87.88 87 THR A C 1
ATOM 647 O O . THR A 1 87 ? -13.345 -8.872 -3.388 1.00 87.88 87 THR A O 1
ATOM 650 N N . VAL A 1 88 ? -12.057 -10.666 -3.753 1.00 83.75 88 VAL A N 1
ATOM 651 C CA . VAL A 1 88 ? -10.863 -9.888 -4.125 1.00 83.75 88 VAL A CA 1
ATOM 652 C C . VAL A 1 88 ? -11.151 -8.941 -5.294 1.00 83.75 88 VAL A C 1
ATOM 654 O O . VAL A 1 88 ? -10.683 -7.809 -5.289 1.00 83.75 88 VAL A O 1
ATOM 657 N N . GLU A 1 89 ? -11.936 -9.385 -6.277 1.00 84.31 89 GLU A N 1
ATOM 658 C CA . GLU A 1 89 ? -12.313 -8.569 -7.434 1.00 84.31 89 GLU A CA 1
ATOM 659 C C . GLU A 1 89 ? -13.121 -7.330 -7.021 1.00 84.31 89 GLU A C 1
ATOM 661 O O . GLU A 1 89 ? -12.785 -6.228 -7.446 1.00 84.31 89 GLU A O 1
ATOM 666 N N . GLU A 1 90 ? -14.107 -7.489 -6.131 1.00 86.75 90 GLU A N 1
ATOM 667 C CA . GLU A 1 90 ? -14.921 -6.383 -5.601 1.00 86.75 90 GLU A CA 1
ATOM 668 C C . GLU A 1 90 ? -14.090 -5.380 -4.787 1.00 86.75 90 GLU A C 1
ATOM 670 O O . GLU A 1 90 ? -14.288 -4.167 -4.888 1.00 86.75 90 GLU A O 1
ATOM 675 N N . VAL A 1 91 ? -13.129 -5.863 -3.992 1.00 86.38 91 VAL A N 1
ATOM 676 C CA . VAL A 1 91 ? -12.227 -4.979 -3.237 1.00 86.38 91 VAL A CA 1
ATOM 677 C C . VAL A 1 91 ? -11.322 -4.202 -4.196 1.00 86.38 91 VAL A C 1
ATOM 679 O O . VAL A 1 91 ? -11.158 -2.992 -4.052 1.00 86.38 91 VAL A O 1
ATOM 682 N N . LEU A 1 92 ? -10.772 -4.852 -5.223 1.00 85.56 92 LEU A N 1
ATOM 683 C CA . LEU A 1 92 ? -9.895 -4.189 -6.190 1.00 85.56 92 LEU A CA 1
ATOM 684 C C . LEU A 1 92 ? -10.620 -3.213 -7.120 1.00 85.56 92 LEU A C 1
ATOM 686 O O . LEU A 1 92 ? -10.036 -2.201 -7.508 1.00 85.56 92 LEU A O 1
ATOM 690 N N . SER A 1 93 ? -11.874 -3.485 -7.493 1.00 83.81 93 SER A N 1
ATOM 691 C CA . SER A 1 93 ? -12.637 -2.599 -8.383 1.00 83.81 93 SER A CA 1
ATOM 692 C C . SER A 1 93 ? -12.902 -1.229 -7.760 1.00 83.81 93 SER A C 1
ATOM 694 O O . SER A 1 93 ? -13.012 -0.238 -8.472 1.00 83.81 93 SER A O 1
ATOM 696 N N . SER A 1 94 ? -12.940 -1.164 -6.432 1.00 81.19 94 SER A N 1
ATOM 697 C CA . SER A 1 94 ? -13.229 0.051 -5.667 1.00 81.19 94 SER A CA 1
ATOM 698 C C . SER A 1 94 ? -12.020 0.974 -5.434 1.00 81.19 94 SER A C 1
ATOM 700 O O . SER A 1 94 ? -12.147 2.006 -4.781 1.00 81.19 94 SER A O 1
ATOM 702 N N . ILE A 1 95 ? -10.839 0.636 -5.968 1.00 81.75 95 ILE A N 1
ATOM 703 C CA . ILE A 1 95 ? -9.623 1.464 -5.850 1.00 81.75 95 ILE A CA 1
ATOM 704 C C . ILE A 1 95 ? -9.799 2.838 -6.522 1.00 81.75 95 ILE A C 1
ATOM 706 O O . ILE A 1 95 ? -9.328 3.836 -5.989 1.00 81.75 95 ILE A O 1
ATOM 710 N N . GLN A 1 96 ? -10.494 2.912 -7.665 1.00 70.19 96 GLN A N 1
ATOM 711 C CA . GLN A 1 96 ? -10.699 4.171 -8.406 1.00 70.19 96 GLN A CA 1
ATOM 712 C C . GLN A 1 96 ? -11.679 5.137 -7.735 1.00 70.19 96 GLN A C 1
ATOM 714 O O . GLN A 1 96 ? -11.711 6.315 -8.072 1.00 70.19 96 GLN A O 1
ATOM 719 N N . GLU A 1 97 ? -12.500 4.640 -6.815 1.00 65.50 97 GLU A N 1
ATOM 720 C CA . GLU A 1 97 ? -13.537 5.431 -6.151 1.00 65.50 97 GLU A CA 1
ATOM 721 C C . GLU A 1 97 ? -12.987 6.197 -4.934 1.00 65.50 97 GLU A C 1
ATOM 723 O O . GLU A 1 97 ? -13.710 6.987 -4.338 1.00 65.50 97 GLU A O 1
ATOM 728 N N . MET A 1 98 ? -11.716 5.975 -4.567 1.00 60.72 98 MET A N 1
ATOM 729 C CA . MET A 1 98 ? -11.110 6.428 -3.308 1.00 60.72 98 MET A CA 1
ATOM 730 C C . MET A 1 98 ? -10.115 7.582 -3.446 1.00 60.72 98 MET A C 1
ATOM 732 O O . MET A 1 98 ? -9.251 7.746 -2.583 1.00 60.72 98 MET A O 1
ATOM 736 N N . ASP A 1 99 ? -10.231 8.411 -4.484 1.00 48.97 99 ASP A N 1
ATOM 737 C CA . ASP A 1 99 ? -9.522 9.693 -4.492 1.00 48.97 99 ASP A CA 1
ATOM 738 C C . ASP A 1 99 ? -9.970 10.519 -3.266 1.00 48.97 99 ASP A C 1
ATOM 740 O O . ASP A 1 99 ? -11.006 11.179 -3.281 1.00 48.97 99 ASP A O 1
ATOM 744 N N . ALA A 1 100 ? -9.144 10.473 -2.214 1.00 42.91 100 ALA A N 1
ATOM 745 C CA . ALA A 1 100 ? -9.071 11.376 -1.062 1.00 42.91 100 ALA A CA 1
ATOM 746 C C . ALA A 1 100 ? -9.790 11.035 0.260 1.00 42.91 100 ALA A C 1
ATOM 748 O O . ALA A 1 100 ? -9.687 11.847 1.181 1.00 42.91 100 ALA A O 1
ATOM 749 N N . GLU A 1 101 ? -10.431 9.876 0.442 1.00 49.75 101 GLU A N 1
ATOM 750 C CA . GLU A 1 101 ? -11.052 9.557 1.743 1.00 49.75 101 GLU A CA 1
ATOM 751 C C . GLU A 1 101 ? -10.372 8.382 2.451 1.00 49.75 101 GLU A C 1
ATOM 753 O O . GLU A 1 101 ? -10.533 7.215 2.096 1.00 49.75 101 GLU A O 1
ATOM 758 N N . MET A 1 102 ? -9.611 8.718 3.496 1.00 60.25 102 MET A N 1
ATOM 759 C CA . MET A 1 102 ? -9.256 7.772 4.550 1.00 60.25 102 MET A CA 1
ATOM 760 C C . MET A 1 102 ? -10.546 7.177 5.136 1.00 60.25 102 MET A C 1
ATOM 762 O O . MET A 1 102 ? -11.516 7.921 5.316 1.00 60.25 102 MET A O 1
ATOM 766 N N . PRO A 1 103 ? -10.592 5.868 5.444 1.00 61.97 103 PRO A N 1
ATOM 767 C CA . PRO A 1 103 ? -11.747 5.292 6.121 1.00 61.97 103 PRO A CA 1
ATOM 768 C C . PRO A 1 103 ? -12.016 6.033 7.434 1.00 61.97 103 PRO A C 1
ATOM 770 O O . PRO A 1 103 ? -11.105 6.591 8.053 1.00 61.97 103 PRO A O 1
ATOM 773 N N . ALA A 1 104 ? -13.279 6.044 7.861 1.00 64.56 104 ALA A N 1
ATOM 774 C CA . ALA A 1 104 ? -13.642 6.636 9.141 1.00 64.56 104 ALA A CA 1
ATOM 775 C C . ALA A 1 104 ? -12.842 5.977 10.279 1.00 64.56 104 ALA A C 1
ATOM 777 O O . ALA A 1 104 ? -12.584 4.773 10.246 1.00 64.56 104 ALA A O 1
ATOM 778 N N . GLU A 1 105 ? -12.463 6.764 11.290 1.00 62.91 105 GLU A N 1
ATOM 779 C CA . GLU A 1 105 ? -11.690 6.276 12.436 1.00 62.91 105 GLU A CA 1
ATOM 780 C C . GLU A 1 105 ? -12.359 5.030 13.049 1.00 62.91 105 GLU A C 1
ATOM 782 O O . GLU A 1 105 ? -13.493 5.089 13.532 1.00 62.91 105 GLU A O 1
ATOM 787 N N . GLY A 1 106 ? -11.652 3.895 13.022 1.00 62.69 106 GLY A N 1
ATOM 788 C CA . GLY A 1 106 ? -12.125 2.616 13.553 1.00 62.69 106 GLY A CA 1
ATOM 789 C C . GLY A 1 106 ? -12.853 1.697 12.567 1.00 62.69 106 GLY A C 1
ATOM 790 O O . GLY A 1 106 ? -13.269 0.622 12.995 1.00 62.69 106 GLY A O 1
ATOM 791 N N . ASP A 1 107 ? -12.995 2.079 11.295 1.00 68.94 107 ASP A N 1
ATOM 792 C CA . ASP A 1 107 ? -13.475 1.201 10.210 1.00 68.94 107 ASP A CA 1
ATOM 793 C C . ASP A 1 107 ? -12.321 0.432 9.530 1.00 68.94 107 ASP A C 1
ATOM 795 O O . ASP A 1 107 ? -12.532 -0.441 8.687 1.00 68.94 107 ASP A O 1
ATOM 799 N N . ASP A 1 108 ? -11.074 0.726 9.911 1.00 73.12 108 ASP A N 1
ATOM 800 C CA . ASP A 1 108 ? -9.887 0.029 9.437 1.00 73.12 108 ASP A CA 1
ATOM 801 C C . ASP A 1 108 ? -9.840 -1.418 9.947 1.00 73.12 108 ASP A C 1
ATOM 803 O O . ASP A 1 108 ? -10.000 -1.719 11.136 1.00 73.12 108 ASP A O 1
ATOM 807 N N . ALA A 1 109 ? -9.561 -2.353 9.038 1.00 72.12 109 ALA A N 1
ATOM 808 C CA . ALA A 1 109 ? -9.352 -3.737 9.416 1.00 72.12 109 ALA A CA 1
ATOM 809 C C . ALA A 1 109 ? -8.128 -3.831 10.342 1.00 72.12 109 ALA A C 1
ATOM 811 O O . ALA A 1 109 ? -6.983 -3.574 9.949 1.00 72.12 109 ALA A O 1
ATOM 812 N N . ARG A 1 110 ? -8.357 -4.269 11.585 1.00 75.06 110 ARG A N 1
ATOM 813 C CA . ARG A 1 110 ? -7.288 -4.482 12.569 1.00 75.06 110 ARG A CA 1
ATOM 814 C C . ARG A 1 110 ? -6.498 -5.744 12.252 1.00 75.06 110 ARG A C 1
ATOM 816 O O . ARG A 1 110 ? -6.736 -6.816 12.808 1.00 75.06 110 ARG A O 1
ATOM 823 N N . ILE A 1 111 ? -5.511 -5.610 11.372 1.00 81.50 111 ILE A N 1
ATOM 824 C CA . ILE A 1 111 ? -4.620 -6.707 10.993 1.00 81.50 111 ILE A CA 1
ATOM 825 C C . ILE A 1 111 ? -3.340 -6.649 11.834 1.00 81.50 111 ILE A C 1
ATOM 827 O O . ILE A 1 111 ? -2.634 -5.643 11.873 1.00 81.50 111 ILE A O 1
ATOM 831 N N . ALA A 1 112 ? -3.000 -7.758 12.499 1.00 82.69 112 ALA A N 1
ATOM 832 C CA . ALA A 1 112 ? -1.804 -7.831 13.346 1.00 82.69 112 ALA A CA 1
ATOM 833 C C . ALA A 1 112 ? -0.496 -7.626 12.554 1.00 82.69 112 ALA A C 1
ATOM 835 O O . ALA A 1 112 ? 0.470 -7.048 13.064 1.00 82.69 112 ALA A O 1
ATOM 836 N N . ARG A 1 113 ? -0.464 -8.103 11.304 1.00 87.06 113 ARG A N 1
ATOM 837 C CA . ARG A 1 113 ? 0.650 -7.921 10.368 1.00 87.06 113 ARG A CA 1
ATOM 838 C C . ARG A 1 113 ? 0.221 -6.970 9.256 1.00 87.06 113 ARG A C 1
ATOM 840 O O . ARG A 1 113 ? -0.812 -7.247 8.650 1.00 87.06 113 ARG A O 1
ATOM 847 N N . PRO A 1 114 ? 0.997 -5.914 8.967 1.00 91.50 114 PRO A N 1
ATOM 848 C CA . PRO A 1 114 ? 0.663 -5.021 7.874 1.00 91.50 114 PRO A CA 1
ATOM 849 C C . PRO A 1 114 ? 0.578 -5.780 6.551 1.00 91.50 114 PRO A C 1
ATOM 851 O O . PRO A 1 114 ? 1.340 -6.723 6.323 1.00 91.50 114 PRO A O 1
ATOM 854 N N . LEU A 1 115 ? -0.346 -5.372 5.693 1.00 92.62 115 LEU A N 1
ATOM 855 C CA . LEU A 1 115 ? -0.614 -6.000 4.407 1.00 92.62 115 LEU A CA 1
ATOM 856 C C . LEU A 1 115 ? -0.476 -4.972 3.282 1.00 92.62 115 LEU A C 1
ATOM 858 O O . LEU A 1 115 ? -0.833 -3.806 3.452 1.00 92.62 115 LEU A O 1
ATOM 862 N N . LEU A 1 116 ? 0.058 -5.424 2.151 1.00 93.44 116 LEU A N 1
ATOM 863 C CA . LEU A 1 116 ? 0.127 -4.711 0.881 1.00 93.44 116 LEU A CA 1
ATOM 864 C C . LEU A 1 116 ? -0.373 -5.653 -0.218 1.00 93.44 116 LEU A C 1
ATOM 866 O O . LEU A 1 116 ? 0.230 -6.700 -0.470 1.00 93.44 116 LEU A O 1
ATOM 870 N N . PHE A 1 117 ? -1.464 -5.288 -0.876 1.00 92.94 117 PHE A N 1
ATOM 871 C CA . PHE A 1 117 ? -2.035 -6.041 -1.979 1.00 92.94 117 PHE A CA 1
ATOM 872 C C . PHE A 1 117 ? -1.982 -5.213 -3.261 1.00 92.94 117 PHE A C 1
ATOM 874 O O . PHE A 1 117 ? -2.676 -4.208 -3.398 1.00 92.94 117 PHE A O 1
ATOM 881 N N . PHE A 1 118 ? -1.109 -5.618 -4.180 1.00 91.44 118 PHE A N 1
ATOM 882 C CA . PHE A 1 118 ? -0.806 -4.892 -5.409 1.00 91.44 118 PHE A CA 1
ATOM 883 C C . PHE A 1 118 ? -1.762 -5.298 -6.533 1.00 91.44 118 PHE A C 1
ATOM 885 O O . PHE A 1 118 ? -1.916 -6.490 -6.817 1.00 91.44 118 PHE A O 1
ATOM 892 N N . SER A 1 119 ? -2.346 -4.303 -7.203 1.00 88.38 119 SER A N 1
ATOM 893 C CA . SER A 1 119 ? -3.279 -4.473 -8.320 1.00 88.38 119 SER A CA 1
ATOM 894 C C . SER A 1 119 ? -2.858 -3.624 -9.514 1.00 88.38 119 SER A C 1
ATOM 896 O O . SER A 1 119 ? -2.478 -2.466 -9.361 1.00 88.38 119 SER A O 1
ATOM 898 N N . GLY A 1 120 ? -2.859 -4.211 -10.710 1.00 84.06 120 GLY A N 1
ATOM 899 C CA . GLY A 1 120 ? -2.432 -3.540 -11.943 1.00 84.06 120 GLY A CA 1
ATOM 900 C C . GLY A 1 120 ? -0.974 -3.043 -11.991 1.00 84.06 120 GLY A C 1
ATOM 901 O O . GLY A 1 120 ? -0.634 -2.267 -12.888 1.00 84.06 120 GLY A O 1
ATOM 902 N N . TRP A 1 121 ? -0.118 -3.466 -11.054 1.00 86.31 121 TRP A N 1
ATOM 903 C CA . TRP A 1 121 ? 1.308 -3.121 -11.010 1.00 86.31 121 TRP A CA 1
ATOM 904 C C . TRP A 1 121 ? 2.137 -3.939 -12.001 1.00 86.31 121 TRP A C 1
ATOM 906 O O . TRP A 1 121 ? 1.871 -5.121 -12.211 1.00 86.31 121 TRP A O 1
ATOM 916 N N . ASP A 1 122 ? 3.206 -3.334 -12.530 1.00 83.94 122 ASP A N 1
ATOM 917 C CA . ASP A 1 122 ? 4.261 -4.105 -13.190 1.00 83.94 122 ASP A CA 1
ATOM 918 C C . ASP A 1 122 ? 5.032 -4.913 -12.127 1.00 83.94 122 ASP A C 1
ATOM 920 O O . ASP A 1 122 ? 5.390 -4.348 -11.081 1.00 83.94 122 ASP A O 1
ATOM 924 N N . PRO A 1 123 ? 5.341 -6.203 -12.367 1.00 85.44 123 PRO A N 1
ATOM 925 C CA . PRO A 1 123 ? 6.023 -7.043 -11.383 1.00 85.44 123 PRO A CA 1
ATOM 926 C C . PRO A 1 123 ? 7.351 -6.458 -10.889 1.00 85.44 123 PRO A C 1
ATOM 928 O O . PRO A 1 123 ? 7.662 -6.543 -9.703 1.00 85.44 123 PRO A O 1
ATOM 931 N N . GLU A 1 124 ? 8.127 -5.814 -11.764 1.00 85.81 124 GLU A N 1
ATOM 932 C CA . GLU A 1 124 ? 9.403 -5.192 -11.390 1.00 85.81 124 GLU A CA 1
ATOM 933 C C . GLU A 1 124 ? 9.223 -4.023 -10.414 1.00 85.81 124 GLU A C 1
ATOM 935 O O . GLU A 1 124 ? 9.953 -3.925 -9.423 1.00 85.81 124 GLU A O 1
ATOM 940 N N . ALA A 1 125 ? 8.214 -3.178 -10.638 1.00 85.88 125 ALA A N 1
ATOM 941 C CA . ALA A 1 125 ? 7.888 -2.060 -9.758 1.00 85.88 125 ALA A CA 1
ATOM 942 C C . ALA A 1 125 ? 7.360 -2.554 -8.400 1.00 85.88 125 ALA A C 1
ATOM 944 O O . ALA A 1 125 ? 7.773 -2.058 -7.349 1.00 85.88 125 ALA A O 1
ATOM 945 N N . MET A 1 126 ? 6.523 -3.598 -8.399 1.00 90.12 126 MET A N 1
ATOM 946 C CA . MET A 1 126 ? 6.055 -4.253 -7.172 1.00 90.12 126 MET A CA 1
ATOM 947 C C . MET A 1 126 ? 7.225 -4.863 -6.382 1.00 90.12 126 MET A C 1
ATOM 949 O O . MET A 1 126 ? 7.355 -4.634 -5.176 1.00 90.12 126 MET A O 1
ATOM 953 N N . LEU A 1 127 ? 8.146 -5.563 -7.050 1.00 89.56 127 LEU A N 1
ATOM 954 C CA . LEU A 1 127 ? 9.356 -6.091 -6.417 1.00 89.56 127 LEU A CA 1
ATOM 955 C C . LEU A 1 127 ? 10.256 -4.977 -5.868 1.00 89.56 127 LEU A C 1
ATOM 957 O O . LEU A 1 127 ? 10.825 -5.134 -4.782 1.00 89.56 127 LEU A O 1
ATOM 961 N N . ALA A 1 128 ? 10.384 -3.852 -6.575 1.00 89.94 128 ALA A N 1
ATOM 962 C CA . ALA A 1 128 ? 11.114 -2.683 -6.093 1.00 89.94 128 ALA A CA 1
ATOM 963 C C . ALA A 1 128 ? 10.478 -2.106 -4.818 1.00 89.94 128 ALA A C 1
ATOM 965 O O . ALA A 1 128 ? 11.197 -1.844 -3.849 1.00 89.94 128 ALA A O 1
ATOM 966 N N . ALA A 1 129 ? 9.147 -1.991 -4.771 1.00 91.88 129 ALA A N 1
ATOM 967 C CA . ALA A 1 129 ? 8.413 -1.554 -3.585 1.00 91.88 129 ALA A CA 1
ATOM 968 C C . ALA A 1 129 ? 8.658 -2.495 -2.394 1.00 91.88 129 ALA A C 1
ATOM 970 O O . ALA A 1 129 ? 9.088 -2.056 -1.327 1.00 91.88 129 ALA A O 1
ATOM 971 N N . VAL A 1 130 ? 8.481 -3.808 -2.584 1.00 92.56 130 VAL A N 1
ATOM 972 C CA . VAL A 1 130 ? 8.697 -4.813 -1.527 1.00 92.56 130 VAL A CA 1
ATOM 973 C C . VAL A 1 130 ? 10.129 -4.774 -0.993 1.00 92.56 130 VAL A C 1
ATOM 975 O O . VAL A 1 130 ? 10.344 -4.858 0.219 1.00 92.56 130 VAL A O 1
ATOM 978 N N . ARG A 1 131 ? 11.129 -4.621 -1.870 1.00 92.00 131 ARG A N 1
ATOM 979 C CA . ARG A 1 131 ? 12.534 -4.484 -1.453 1.00 92.00 131 ARG A CA 1
ATOM 980 C C . ARG A 1 131 ? 12.743 -3.247 -0.586 1.00 92.00 131 ARG A C 1
ATOM 982 O O . ARG A 1 131 ? 13.405 -3.358 0.443 1.00 92.00 131 ARG A O 1
ATOM 989 N N . ARG A 1 132 ? 12.149 -2.107 -0.952 1.00 92.38 132 ARG A N 1
ATOM 990 C CA . ARG A 1 132 ? 12.216 -0.875 -0.152 1.00 92.38 132 ARG A CA 1
ATOM 991 C C . ARG A 1 132 ? 11.600 -1.077 1.231 1.00 92.38 132 ARG A C 1
ATOM 993 O O . ARG A 1 132 ? 12.278 -0.805 2.217 1.00 92.38 132 ARG A O 1
ATOM 1000 N N . PHE A 1 133 ? 10.397 -1.647 1.330 1.00 92.31 133 PHE A N 1
ATOM 1001 C CA . PHE A 1 133 ? 9.784 -1.944 2.632 1.00 92.31 133 PHE A CA 1
ATOM 1002 C C . PHE A 1 133 ? 10.658 -2.859 3.494 1.00 92.31 133 PHE A C 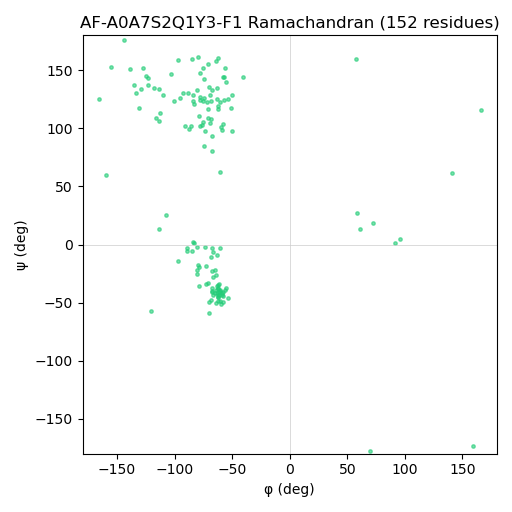1
ATOM 1004 O O . PHE A 1 133 ? 10.884 -2.569 4.667 1.00 92.31 133 PHE A O 1
ATOM 1011 N N . ARG A 1 134 ? 11.239 -3.918 2.918 1.00 90.94 134 ARG A N 1
ATOM 1012 C CA . ARG A 1 134 ? 12.188 -4.783 3.642 1.00 90.94 134 ARG A CA 1
ATOM 1013 C C . ARG A 1 134 ? 13.419 -4.026 4.135 1.00 90.94 134 ARG A C 1
ATOM 1015 O O . ARG A 1 134 ? 13.873 -4.269 5.252 1.00 90.94 134 ARG A O 1
ATOM 1022 N N . SER A 1 135 ? 13.952 -3.098 3.342 1.00 92.12 135 SER A N 1
ATOM 1023 C CA . SER A 1 135 ? 15.047 -2.227 3.779 1.00 92.12 135 SER A CA 1
ATOM 1024 C C . SER A 1 135 ? 14.631 -1.328 4.945 1.00 92.12 135 SER A C 1
ATOM 1026 O O . SER A 1 135 ? 15.391 -1.213 5.903 1.00 92.12 135 SER A O 1
ATOM 1028 N N . LEU A 1 136 ? 13.425 -0.752 4.921 1.00 91.88 136 LEU A N 1
ATOM 1029 C CA . LEU A 1 136 ? 12.903 0.064 6.025 1.00 91.88 136 LEU A CA 1
ATOM 1030 C C . LEU A 1 136 ? 12.784 -0.745 7.326 1.00 91.88 136 LEU A C 1
ATOM 1032 O O . LEU A 1 136 ? 13.173 -0.257 8.389 1.00 91.88 136 LEU A O 1
ATOM 1036 N N . VAL A 1 137 ? 12.334 -2.003 7.247 1.00 90.44 137 VAL A N 1
ATOM 1037 C CA . VAL A 1 137 ? 12.314 -2.932 8.395 1.00 90.44 137 VAL A CA 1
ATOM 1038 C C . VAL A 1 137 ? 13.731 -3.200 8.902 1.00 90.44 137 VAL A C 1
ATOM 1040 O O . VAL A 1 137 ? 13.997 -3.092 10.099 1.00 90.44 137 VAL A O 1
ATOM 1043 N N . ALA A 1 138 ? 14.666 -3.524 8.004 1.00 90.19 138 ALA A N 1
ATOM 1044 C CA . ALA A 1 138 ? 16.053 -3.822 8.368 1.00 90.19 138 ALA A CA 1
ATOM 1045 C C . ALA A 1 138 ? 16.748 -2.625 9.043 1.00 90.19 138 ALA A C 1
ATOM 1047 O O . ALA A 1 138 ? 17.553 -2.804 9.958 1.00 90.19 138 ALA A O 1
ATOM 1048 N N . LEU A 1 139 ? 16.391 -1.407 8.629 1.00 92.81 139 LEU A N 1
ATOM 1049 C CA . LEU A 1 139 ? 16.853 -0.146 9.211 1.00 92.81 139 LEU A CA 1
ATOM 1050 C C . LEU A 1 139 ? 16.064 0.280 10.461 1.00 92.81 139 LEU A C 1
ATOM 1052 O O . LEU A 1 139 ? 16.374 1.322 11.035 1.00 92.81 139 LEU A O 1
ATOM 1056 N N . ARG A 1 140 ? 15.081 -0.518 10.905 1.00 89.44 140 ARG A N 1
ATOM 1057 C CA . ARG A 1 140 ? 14.189 -0.244 12.049 1.00 89.44 140 ARG A CA 1
ATOM 1058 C C . ARG A 1 140 ? 13.381 1.051 11.917 1.00 89.44 140 ARG A C 1
ATOM 1060 O O . ARG A 1 140 ? 13.022 1.652 12.924 1.00 89.44 140 ARG A O 1
ATOM 1067 N N . GLN A 1 141 ? 13.105 1.477 10.687 1.00 87.44 141 GLN A N 1
ATOM 1068 C CA . GLN A 1 141 ? 12.254 2.636 10.406 1.00 87.44 141 GLN A CA 1
ATOM 1069 C C . GLN A 1 141 ? 10.769 2.279 10.480 1.00 87.44 141 GLN A C 1
ATOM 1071 O O . GLN A 1 141 ? 9.957 3.134 10.805 1.00 87.44 141 GLN A O 1
ATOM 1076 N N . ILE A 1 142 ? 10.431 1.006 10.251 1.00 87.19 142 ILE A N 1
ATOM 1077 C CA . ILE A 1 142 ? 9.112 0.448 10.553 1.00 87.19 142 ILE A CA 1
ATOM 1078 C C . ILE A 1 142 ? 9.241 -0.778 11.462 1.00 87.19 142 ILE A C 1
ATOM 1080 O O . ILE A 1 142 ? 10.213 -1.534 11.347 1.00 87.19 142 ILE A O 1
ATOM 1084 N N . PRO A 1 143 ? 8.284 -0.995 12.381 1.00 84.25 143 PRO A N 1
ATOM 1085 C CA . PRO A 1 143 ? 8.408 -2.015 13.420 1.00 84.25 143 PRO A CA 1
ATOM 1086 C C . PRO A 1 143 ? 8.115 -3.437 12.925 1.00 84.25 143 PRO A C 1
ATOM 1088 O O . PRO A 1 143 ? 8.469 -4.406 13.597 1.00 84.25 143 PRO A O 1
ATOM 1091 N N . ARG A 1 144 ? 7.419 -3.578 11.790 1.00 87.44 144 ARG A N 1
ATOM 1092 C CA . ARG A 1 144 ? 6.824 -4.840 11.328 1.00 87.44 144 ARG A CA 1
ATOM 1093 C C . ARG A 1 144 ? 7.095 -5.041 9.840 1.00 87.44 144 ARG A C 1
ATOM 1095 O O . ARG A 1 144 ? 6.954 -4.106 9.060 1.00 87.44 144 ARG A O 1
ATOM 1102 N N . GLU A 1 145 ? 7.453 -6.264 9.450 1.00 88.62 145 GLU A N 1
ATOM 1103 C CA . GLU A 1 145 ? 7.560 -6.626 8.033 1.00 88.62 145 GLU A CA 1
ATOM 1104 C C . GLU A 1 145 ? 6.159 -6.809 7.431 1.00 88.62 145 GLU A C 1
ATOM 1106 O O . GLU A 1 145 ? 5.384 -7.615 7.963 1.00 88.62 145 GLU A O 1
ATOM 1111 N N . PRO A 1 146 ? 5.815 -6.082 6.350 1.00 91.19 146 PRO A N 1
ATOM 1112 C CA . PRO A 1 146 ? 4.524 -6.241 5.708 1.00 91.19 146 PRO A CA 1
ATOM 1113 C C . PRO A 1 146 ? 4.451 -7.539 4.906 1.00 91.19 146 PRO A C 1
ATOM 1115 O O . PRO A 1 146 ? 5.401 -7.942 4.231 1.00 91.19 146 PRO A O 1
ATOM 1118 N N . MET A 1 147 ? 3.283 -8.170 4.930 1.00 92.94 147 MET A N 1
ATOM 1119 C CA . MET A 1 147 ? 2.930 -9.220 3.987 1.00 92.94 147 MET A CA 1
ATOM 1120 C C . MET A 1 147 ? 2.541 -8.577 2.658 1.00 92.94 147 MET A C 1
ATOM 1122 O O . MET A 1 147 ? 1.645 -7.740 2.612 1.00 92.94 147 MET A O 1
ATOM 1126 N N . ALA A 1 148 ? 3.211 -8.976 1.581 1.00 92.50 148 ALA A N 1
ATOM 1127 C CA . ALA A 1 148 ? 2.948 -8.472 0.241 1.00 92.50 148 ALA A CA 1
ATOM 1128 C C . ALA A 1 148 ? 2.392 -9.584 -0.651 1.00 92.50 148 ALA A C 1
ATOM 1130 O O . ALA A 1 148 ? 2.948 -10.684 -0.688 1.00 92.50 148 ALA A O 1
ATOM 1131 N N . ALA A 1 149 ? 1.332 -9.282 -1.392 1.00 88.94 149 ALA A N 1
ATOM 1132 C CA . ALA A 1 149 ? 0.772 -10.163 -2.408 1.00 88.94 149 ALA A CA 1
ATOM 1133 C C . ALA A 1 149 ? 0.383 -9.354 -3.649 1.00 88.94 149 ALA A C 1
ATOM 1135 O O . ALA A 1 149 ? 0.060 -8.173 -3.553 1.00 88.94 149 ALA A O 1
ATOM 1136 N N . MET A 1 150 ? 0.436 -9.988 -4.816 1.00 88.00 150 MET A N 1
ATOM 1137 C CA . MET A 1 150 ? 0.057 -9.382 -6.089 1.00 88.00 150 MET A CA 1
ATOM 1138 C C . MET A 1 150 ? -1.113 -10.158 -6.670 1.00 88.00 150 MET A C 1
ATOM 1140 O O . MET A 1 150 ? -1.102 -11.391 -6.674 1.00 88.00 150 MET A O 1
ATOM 1144 N N . ALA A 1 151 ? -2.110 -9.433 -7.155 1.00 78.44 151 ALA A N 1
ATOM 1145 C CA . ALA A 1 151 ? -3.213 -10.023 -7.880 1.00 78.44 151 ALA A CA 1
ATOM 1146 C C . ALA A 1 151 ? -2.773 -10.334 -9.321 1.00 78.44 151 ALA A C 1
ATOM 1148 O O . ALA A 1 151 ? -2.251 -9.460 -10.012 1.00 78.44 151 ALA A O 1
ATOM 1149 N N . VAL A 1 152 ? -2.972 -11.575 -9.767 1.00 69.25 152 VAL A N 1
ATOM 1150 C CA . VAL A 1 152 ? -2.679 -12.017 -11.140 1.00 69.25 152 VAL A CA 1
ATOM 1151 C C . VAL A 1 152 ? -3.951 -12.590 -11.767 1.00 69.25 152 VAL A C 1
ATOM 1153 O O . VAL A 1 152 ? -4.675 -13.312 -11.072 1.00 69.25 152 VAL A O 1
ATOM 1156 N N . PRO A 1 153 ? -4.265 -12.278 -13.040 1.00 62.72 153 PRO A N 1
ATOM 1157 C CA . PRO A 1 153 ? -5.399 -12.903 -13.710 1.00 62.72 153 PRO A CA 1
ATOM 1158 C C . PRO A 1 153 ? -5.173 -14.410 -13.859 1.00 62.72 153 PRO A C 1
ATOM 1160 O O . PRO A 1 153 ? -4.034 -14.879 -13.832 1.00 62.72 153 PRO A O 1
ATOM 1163 N N . ARG A 1 154 ? -6.266 -15.158 -14.019 1.00 56.97 154 ARG A N 1
ATOM 1164 C CA . ARG A 1 154 ? -6.228 -16.560 -14.453 1.00 56.97 154 ARG A CA 1
ATOM 1165 C C . ARG A 1 154 ? -6.383 -16.665 -15.959 1.00 56.97 154 ARG A C 1
ATOM 1167 O O . ARG A 1 154 ? -7.122 -15.823 -16.513 1.00 56.97 154 ARG A O 1
#